Protein AF-A0A9D6GE41-F1 (afdb_monomer_lite)

Sequence (84 aa):
VPDDAVADVGSRIGVLDFVSHSYCRPRHPPEWPYNLYAMVHGRDRGEVEQKVETIAHLLGPRDRGHKVLYSTHILKKTGLRLVD

pLDDT: mean 96.67, std 3.13, range [73.38, 98.56]

Foldseek 3Di:
DDPVCQVVLQVVLCPPPQWPHWAADDADPDVGRDGIDTDGDDPDDVRSVVSVVVSCVSCPVVCPDDDDDDDPDDPDDDDDDDDD

Radius of gyration: 14.63 Å; chains: 1; bounding box: 40×32×35 Å

Structure (mmCIF, N/CA/C/O backbone):
data_AF-A0A9D6GE41-F1
#
_entry.id   AF-A0A9D6GE41-F1
#
loop_
_atom_site.group_PDB
_atom_site.id
_atom_site.type_symbol
_atom_site.label_atom_id
_atom_site.label_alt_id
_atom_site.label_comp_id
_atom_site.label_asym_id
_atom_site.label_entity_id
_atom_site.label_seq_id
_atom_site.pdbx_PDB_ins_code
_atom_site.Cartn_x
_atom_site.Cartn_y
_atom_site.Cartn_z
_atom_site.occupancy
_atom_site.B_iso_or_equiv
_atom_site.auth_seq_id
_atom_site.auth_comp_id
_atom_site.auth_asym_id
_atom_site.auth_atom_id
_atom_site.pdbx_PDB_model_num
ATOM 1 N N . VAL A 1 1 ? 3.161 -5.271 -8.747 1.00 97.25 1 VAL A N 1
ATOM 2 C CA . VAL A 1 1 ? 2.978 -4.341 -9.891 1.00 97.25 1 VAL A CA 1
ATOM 3 C C . VAL A 1 1 ? 4.129 -4.500 -10.880 1.00 97.25 1 VAL A C 1
ATOM 5 O O . VAL A 1 1 ? 5.233 -4.710 -10.391 1.00 97.25 1 VAL A O 1
ATOM 8 N N . PRO A 1 2 ? 3.917 -4.453 -12.212 1.00 97.56 2 PRO A N 1
ATOM 9 C CA . PRO A 1 2 ? 4.992 -4.361 -13.211 1.00 97.56 2 PRO A CA 1
ATOM 10 C C . PRO A 1 2 ? 6.005 -3.245 -12.899 1.00 97.56 2 PRO A C 1
ATOM 12 O O . PRO A 1 2 ? 5.629 -2.217 -12.338 1.00 97.56 2 PRO A O 1
ATOM 15 N N . ASP A 1 3 ? 7.280 -3.452 -13.226 1.00 96.88 3 ASP A N 1
ATOM 16 C CA . ASP A 1 3 ? 8.355 -2.526 -12.829 1.00 96.88 3 ASP A CA 1
ATOM 17 C C . ASP A 1 3 ? 8.305 -1.188 -13.570 1.00 96.88 3 ASP A C 1
ATOM 19 O O . ASP A 1 3 ? 8.555 -0.145 -12.977 1.00 96.88 3 ASP A O 1
ATOM 23 N N . ASP A 1 4 ? 7.890 -1.207 -14.831 1.00 97.25 4 ASP A N 1
ATOM 24 C CA . ASP A 1 4 ? 7.664 -0.030 -15.672 1.00 97.25 4 ASP A CA 1
ATOM 25 C C . ASP A 1 4 ? 6.470 0.824 -15.215 1.00 97.25 4 ASP A C 1
ATOM 27 O O . ASP A 1 4 ? 6.423 2.023 -15.475 1.00 97.25 4 ASP A O 1
ATOM 31 N N . ALA A 1 5 ? 5.515 0.227 -14.500 1.00 97.44 5 ALA A N 1
ATOM 32 C CA . ALA A 1 5 ? 4.299 0.905 -14.063 1.00 97.44 5 ALA A CA 1
ATOM 33 C C . ALA A 1 5 ? 4.325 1.376 -12.600 1.00 97.44 5 ALA A C 1
ATOM 35 O O . ALA A 1 5 ? 3.454 2.149 -12.201 1.00 97.44 5 ALA A O 1
ATOM 36 N N . VAL A 1 6 ? 5.277 0.907 -11.781 1.00 97.56 6 VAL A N 1
ATOM 37 C CA . VAL A 1 6 ? 5.242 1.086 -10.315 1.00 97.56 6 VAL A CA 1
ATOM 38 C C . VAL A 1 6 ? 5.233 2.553 -9.881 1.00 97.56 6 VAL A C 1
ATOM 40 O O . VAL A 1 6 ? 4.530 2.900 -8.934 1.00 97.56 6 VAL A O 1
ATOM 43 N N . ALA A 1 7 ? 5.968 3.416 -10.586 1.00 96.88 7 ALA A N 1
ATOM 44 C CA . ALA A 1 7 ? 6.052 4.838 -10.266 1.00 96.88 7 ALA A CA 1
ATOM 45 C C . ALA A 1 7 ? 4.734 5.580 -10.554 1.00 96.88 7 ALA A C 1
ATOM 47 O O . ALA A 1 7 ? 4.257 6.343 -9.710 1.00 96.88 7 ALA A O 1
ATOM 48 N N . ASP A 1 8 ? 4.120 5.316 -11.712 1.00 97.44 8 ASP A N 1
ATOM 49 C CA . ASP A 1 8 ? 2.833 5.904 -12.104 1.00 97.44 8 ASP A CA 1
ATOM 50 C C . ASP A 1 8 ? 1.716 5.491 -11.139 1.00 97.44 8 ASP A C 1
ATOM 52 O O . ASP A 1 8 ? 1.080 6.333 -10.500 1.00 97.44 8 ASP A O 1
ATOM 56 N N . VAL A 1 9 ? 1.514 4.181 -10.960 1.00 97.25 9 VAL A N 1
ATOM 57 C CA . VAL A 1 9 ? 0.426 3.700 -10.099 1.00 97.25 9 VAL A CA 1
ATOM 58 C C . VAL A 1 9 ? 0.677 4.050 -8.636 1.00 97.25 9 VAL A C 1
ATOM 60 O O . VAL A 1 9 ? -0.270 4.352 -7.916 1.00 97.25 9 VAL A O 1
ATOM 63 N N . GLY A 1 10 ? 1.941 4.071 -8.201 1.00 97.81 10 GLY A N 1
ATOM 64 C CA . GLY A 1 10 ? 2.314 4.490 -6.855 1.00 97.81 10 GLY A CA 1
ATOM 65 C C . GLY A 1 10 ? 1.900 5.931 -6.573 1.00 97.81 10 GLY A C 1
ATOM 66 O O . GLY A 1 10 ? 1.340 6.198 -5.510 1.00 97.81 10 GLY A O 1
ATOM 67 N N . SER A 1 11 ? 2.089 6.827 -7.546 1.00 97.69 11 SER A N 1
ATOM 68 C CA . SER A 1 11 ? 1.676 8.233 -7.454 1.00 97.69 11 SER A CA 1
ATOM 69 C C . SER A 1 11 ? 0.151 8.372 -7.420 1.00 97.69 11 SER A C 1
ATOM 71 O O . SER A 1 11 ? -0.384 9.089 -6.580 1.00 97.69 11 SER A O 1
ATOM 73 N N . ARG A 1 12 ? -0.565 7.623 -8.269 1.00 97.94 12 ARG A N 1
ATOM 74 C CA . ARG A 1 12 ? -2.041 7.608 -8.306 1.00 97.94 12 ARG A CA 1
ATOM 75 C C . ARG A 1 12 ? -2.668 7.066 -7.020 1.00 97.94 12 ARG A C 1
ATOM 77 O O . ARG A 1 12 ? -3.685 7.583 -6.580 1.00 97.94 12 ARG A O 1
ATOM 84 N N . ILE A 1 13 ? -2.066 6.047 -6.406 1.00 98.06 13 ILE A N 1
ATOM 85 C CA . ILE A 1 13 ? -2.500 5.537 -5.096 1.00 98.06 13 ILE A CA 1
ATOM 86 C C . ILE A 1 13 ? -2.179 6.543 -3.988 1.00 98.06 13 ILE A C 1
ATOM 88 O O . ILE A 1 13 ? -2.974 6.722 -3.074 1.00 98.06 13 ILE A O 1
ATOM 92 N N . GLY A 1 14 ? -1.017 7.196 -4.059 1.00 97.81 14 GLY A N 1
ATOM 93 C CA . GLY A 1 14 ? -0.547 8.112 -3.021 1.00 97.81 14 GLY A CA 1
ATOM 94 C C . GLY A 1 14 ? -1.385 9.381 -2.855 1.00 97.81 14 GLY A C 1
ATOM 95 O O . GLY A 1 14 ? -1.287 10.014 -1.812 1.00 97.81 14 GLY A O 1
ATOM 96 N N . VAL A 1 15 ? -2.203 9.747 -3.849 1.00 97.56 15 VAL A N 1
ATOM 97 C CA . VAL A 1 15 ? -3.125 10.896 -3.770 1.00 97.56 15 VAL A CA 1
ATOM 98 C C . VAL A 1 15 ? -4.519 10.532 -3.251 1.00 97.56 15 VAL A C 1
ATOM 100 O O . VAL A 1 15 ? -5.356 11.419 -3.099 1.00 97.56 15 VAL A O 1
ATOM 103 N N . LEU A 1 16 ? -4.795 9.248 -3.000 1.00 98.31 16 LEU A N 1
ATOM 104 C CA . LEU A 1 16 ? -6.051 8.827 -2.384 1.00 98.31 16 LEU A CA 1
ATOM 105 C C . LEU A 1 16 ? -6.085 9.327 -0.934 1.00 98.31 16 LEU A C 1
ATOM 107 O O . LEU A 1 16 ? -5.141 9.118 -0.177 1.00 98.31 16 LEU A O 1
ATOM 111 N N . ASP A 1 17 ? -7.189 9.950 -0.535 1.00 98.00 17 ASP A N 1
ATOM 112 C CA . ASP A 1 17 ? -7.391 10.550 0.791 1.00 98.00 17 ASP A 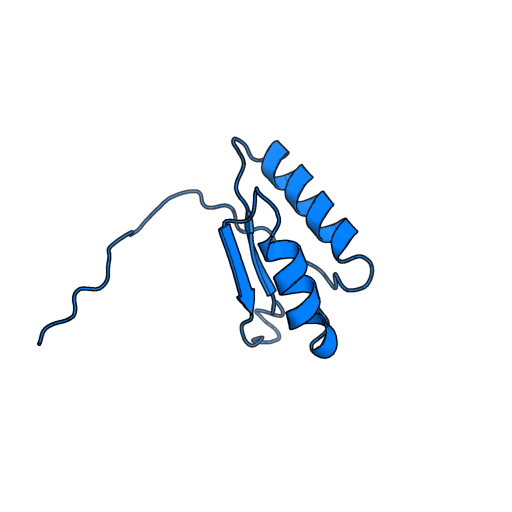CA 1
ATOM 113 C C . ASP A 1 17 ? -7.210 9.556 1.953 1.00 98.00 17 ASP A C 1
ATOM 115 O O . ASP A 1 17 ? -6.780 9.926 3.046 1.00 98.00 17 ASP A O 1
ATOM 119 N N . PHE A 1 18 ? -7.491 8.276 1.713 1.00 98.06 18 PHE A N 1
ATOM 120 C CA . PHE A 1 18 ? -7.317 7.193 2.677 1.00 98.06 18 PHE A CA 1
ATOM 121 C C . PHE A 1 18 ? -5.933 6.521 2.656 1.00 98.06 18 PHE A C 1
ATOM 123 O O . PHE A 1 18 ? -5.732 5.531 3.368 1.00 98.06 18 PHE A O 1
ATOM 130 N N . VAL A 1 19 ? -4.974 7.032 1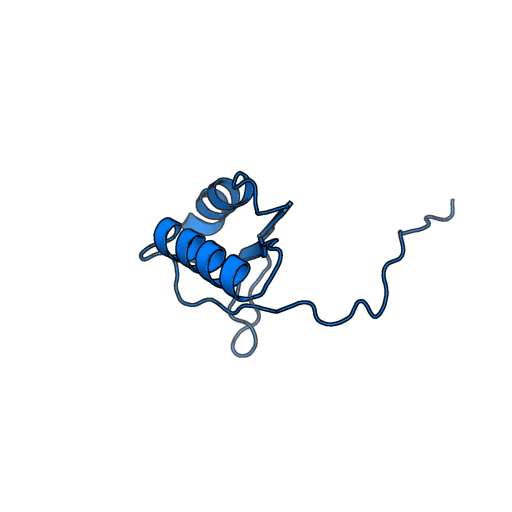.877 1.00 98.56 19 VAL A N 1
ATOM 131 C CA . VAL A 1 19 ? -3.592 6.535 1.812 1.00 98.56 19 VAL A CA 1
ATOM 132 C C . VAL A 1 19 ? -2.636 7.598 2.344 1.00 98.56 19 VAL A C 1
ATOM 134 O O . VAL A 1 19 ? -2.520 8.675 1.776 1.00 98.56 19 VAL A O 1
ATOM 137 N N . SER A 1 20 ? -1.887 7.296 3.412 1.00 97.88 20 SER A N 1
ATOM 138 C CA . SER A 1 20 ? -0.923 8.274 3.950 1.00 97.88 20 SER A CA 1
ATOM 139 C C . SER A 1 20 ? 0.468 8.193 3.326 1.00 97.88 20 SER A C 1
ATOM 141 O O . SER A 1 20 ? 1.191 9.182 3.311 1.00 97.88 20 SER A O 1
ATOM 143 N N . HIS A 1 21 ? 0.873 7.013 2.853 1.00 97.00 21 HIS A N 1
ATOM 144 C CA . HIS A 1 21 ? 2.171 6.797 2.216 1.00 97.00 21 HIS A CA 1
ATOM 145 C C . HIS A 1 21 ? 2.032 5.746 1.122 1.00 97.00 21 HIS A C 1
ATOM 147 O O . HIS A 1 21 ? 1.412 4.706 1.345 1.00 97.00 21 HIS A O 1
ATOM 153 N N . SER A 1 22 ? 2.673 5.992 -0.016 1.00 98.25 22 SER A N 1
ATOM 154 C CA . SER A 1 22 ? 2.816 5.049 -1.121 1.00 98.25 22 SER A CA 1
ATOM 155 C C . SER A 1 22 ? 4.287 5.011 -1.515 1.00 98.25 22 SER A C 1
ATOM 157 O O . SER A 1 22 ? 4.883 6.057 -1.771 1.00 98.25 22 SER A O 1
ATOM 159 N N . TYR A 1 23 ? 4.915 3.838 -1.477 1.00 97.81 23 TYR A N 1
ATOM 160 C CA . TYR A 1 23 ? 6.351 3.721 -1.723 1.00 97.81 23 TYR A CA 1
ATOM 161 C C . TYR A 1 23 ? 6.740 2.399 -2.379 1.00 97.81 23 TYR A C 1
ATOM 163 O O . TYR A 1 23 ? 6.080 1.370 -2.230 1.00 97.81 23 TYR A O 1
ATOM 171 N N . CYS A 1 24 ? 7.862 2.445 -3.096 1.00 97.62 24 CYS A N 1
ATOM 172 C CA . CYS A 1 24 ? 8.461 1.294 -3.756 1.00 97.62 24 CYS A CA 1
ATOM 173 C C . CYS A 1 24 ? 9.593 0.690 -2.906 1.00 97.62 24 CYS A C 1
ATOM 175 O O . CYS A 1 24 ? 10.336 1.404 -2.215 1.00 97.62 24 CYS A O 1
ATOM 177 N N . ARG A 1 25 ? 9.729 -0.638 -2.963 1.00 97.75 25 ARG A N 1
ATOM 178 C CA . ARG A 1 25 ? 10.882 -1.391 -2.445 1.00 97.75 25 ARG A CA 1
ATOM 179 C C . ARG A 1 25 ? 11.284 -2.491 -3.436 1.00 97.75 25 ARG A C 1
ATOM 181 O O . ARG A 1 25 ? 10.419 -2.985 -4.162 1.00 97.75 25 ARG A O 1
ATOM 188 N N . PRO A 1 26 ? 12.564 -2.908 -3.451 1.00 96.88 26 PRO A N 1
ATOM 189 C CA . PRO A 1 26 ? 12.987 -4.108 -4.166 1.00 96.88 26 PRO A CA 1
ATOM 190 C C . PRO A 1 26 ? 12.203 -5.348 -3.718 1.00 96.88 26 PRO A C 1
ATOM 192 O O . PRO A 1 26 ? 11.784 -5.448 -2.564 1.00 96.88 26 PRO A O 1
ATOM 195 N N . ARG A 1 27 ? 12.017 -6.303 -4.634 1.00 97.00 27 ARG A N 1
ATOM 196 C CA . ARG A 1 27 ? 11.438 -7.614 -4.312 1.00 97.00 27 ARG A CA 1
ATOM 197 C C . ARG A 1 27 ? 12.508 -8.545 -3.753 1.00 97.00 27 ARG A C 1
ATOM 199 O O . ARG A 1 27 ? 13.672 -8.441 -4.131 1.00 97.00 27 ARG A O 1
ATOM 206 N N . HIS A 1 28 ? 12.073 -9.514 -2.958 1.00 97.06 28 HIS A N 1
ATOM 207 C CA . HIS A 1 28 ? 12.908 -10.600 -2.448 1.00 97.06 28 HIS A CA 1
ATOM 208 C C . HIS A 1 28 ? 12.237 -11.948 -2.753 1.00 97.06 28 HIS A C 1
ATOM 210 O O . HIS A 1 28 ? 11.601 -12.522 -1.874 1.00 97.06 28 HIS A O 1
ATOM 216 N N . PRO A 1 29 ? 12.261 -12.416 -4.012 1.00 94.50 29 PRO A N 1
ATOM 217 C CA . PRO A 1 29 ? 11.658 -13.693 -4.371 1.00 94.50 29 PRO A CA 1
ATOM 218 C C . PRO A 1 29 ? 12.506 -14.889 -3.880 1.00 94.50 29 PRO A C 1
ATOM 220 O O . PRO A 1 29 ? 13.733 -14.784 -3.883 1.00 94.50 29 PRO A O 1
ATOM 223 N N . PRO A 1 30 ? 11.869 -16.038 -3.578 1.00 95.31 30 PRO A N 1
ATOM 224 C CA . PRO A 1 30 ? 10.427 -16.284 -3.702 1.00 95.31 30 PRO A CA 1
ATOM 225 C C . PRO A 1 30 ? 9.576 -15.754 -2.535 1.00 95.31 30 PRO A C 1
ATOM 227 O O . PRO A 1 30 ? 8.363 -15.632 -2.689 1.00 95.31 30 PRO A O 1
ATOM 230 N N . GLU A 1 31 ? 10.168 -15.418 -1.390 1.00 96.94 31 GLU A N 1
ATOM 231 C CA . GLU A 1 31 ? 9.446 -15.186 -0.133 1.00 96.94 31 GLU A CA 1
ATOM 232 C C . GLU A 1 31 ? 8.586 -13.914 -0.146 1.00 96.94 31 GLU A C 1
ATOM 234 O O . GLU A 1 31 ? 7.528 -13.867 0.487 1.00 96.94 31 GLU A O 1
ATOM 239 N N . TRP A 1 32 ? 9.027 -12.872 -0.857 1.00 97.38 32 TRP A N 1
ATOM 240 C CA . TRP A 1 32 ? 8.403 -11.551 -0.831 1.00 97.38 32 TRP A CA 1
ATOM 241 C C . TRP A 1 32 ? 8.387 -10.855 -2.209 1.00 97.38 32 TRP A C 1
ATOM 243 O O . TRP A 1 32 ? 9.240 -10.014 -2.517 1.00 97.38 32 TRP A O 1
ATOM 253 N N . PRO A 1 33 ? 7.392 -11.160 -3.065 1.00 96.81 33 PRO A N 1
ATOM 254 C CA . PRO A 1 33 ? 7.309 -10.649 -4.438 1.00 96.81 33 PRO A CA 1
ATOM 255 C C . PRO A 1 33 ? 6.674 -9.244 -4.569 1.00 96.81 33 PRO A C 1
ATOM 257 O O . PRO A 1 33 ? 6.352 -8.810 -5.679 1.00 96.81 33 PRO A O 1
ATOM 260 N N . TYR A 1 34 ? 6.481 -8.509 -3.468 1.00 98.12 34 TYR A N 1
ATOM 261 C CA . TYR A 1 34 ? 5.789 -7.214 -3.465 1.00 98.12 34 TYR A CA 1
ATOM 262 C C . TYR A 1 34 ? 6.762 -6.042 -3.632 1.00 98.12 34 TYR A C 1
ATOM 264 O O . TYR A 1 34 ? 7.718 -5.905 -2.869 1.00 98.12 34 TYR A O 1
ATOM 272 N N . ASN A 1 35 ? 6.493 -5.174 -4.612 1.00 98.00 35 ASN A N 1
ATOM 273 C CA . ASN A 1 35 ? 7.308 -3.988 -4.898 1.00 98.00 35 ASN A CA 1
ATOM 274 C C . ASN A 1 35 ? 6.618 -2.647 -4.607 1.00 98.00 35 ASN A C 1
ATOM 276 O O . ASN A 1 35 ?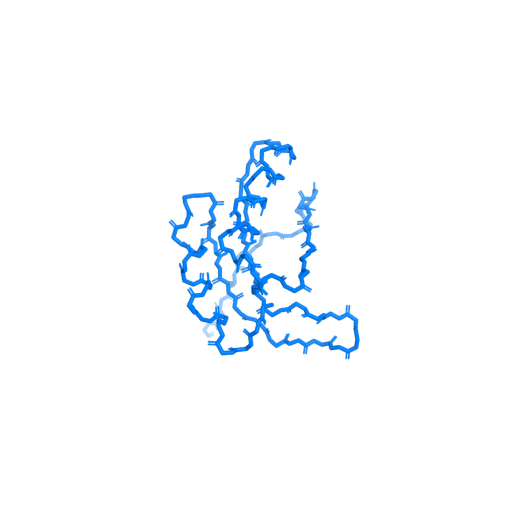 7.299 -1.630 -4.579 1.00 98.00 35 ASN A O 1
ATOM 280 N N . LEU A 1 36 ? 5.302 -2.628 -4.380 1.00 98.44 36 LEU A N 1
ATOM 281 C CA . LEU A 1 36 ? 4.532 -1.421 -4.072 1.00 98.44 36 LEU A CA 1
ATOM 282 C C . LEU A 1 36 ? 3.820 -1.584 -2.732 1.00 98.44 36 LEU A C 1
ATOM 284 O O . LEU A 1 36 ? 3.163 -2.596 -2.499 1.00 98.44 36 LEU A O 1
ATOM 288 N N . TYR A 1 37 ? 3.950 -0.575 -1.880 1.00 98.56 37 TYR A N 1
ATOM 289 C CA . TYR A 1 37 ? 3.431 -0.559 -0.520 1.00 98.56 37 TYR A CA 1
ATOM 290 C C . TYR A 1 37 ? 2.585 0.693 -0.345 1.00 98.56 37 TYR A C 1
ATOM 292 O O . TYR A 1 37 ? 3.046 1.787 -0.664 1.00 98.56 37 TYR A O 1
ATOM 300 N N . ALA A 1 38 ? 1.373 0.534 0.182 1.00 98.44 38 ALA A N 1
ATOM 301 C CA . ALA A 1 38 ? 0.463 1.634 0.475 1.00 98.44 38 ALA A CA 1
ATOM 302 C C . ALA A 1 38 ? -0.067 1.510 1.908 1.00 98.44 38 ALA A C 1
ATOM 304 O O . ALA A 1 38 ? -0.544 0.448 2.309 1.00 98.44 38 ALA A O 1
ATOM 305 N N . MET A 1 39 ? 0.024 2.588 2.687 1.00 98.38 39 MET A N 1
ATOM 306 C CA . MET A 1 39 ? -0.515 2.648 4.046 1.00 98.38 39 MET A CA 1
ATOM 307 C C . MET A 1 39 ? -1.970 3.120 4.005 1.00 98.38 39 MET A C 1
ATOM 309 O O . MET A 1 39 ? -2.224 4.324 3.950 1.00 98.38 39 MET A O 1
ATOM 313 N N . VAL A 1 40 ? -2.900 2.164 4.018 1.00 98.50 40 VAL A N 1
ATOM 314 C CA . VAL A 1 40 ? -4.353 2.392 3.947 1.00 98.50 40 VAL A CA 1
ATOM 315 C C . VAL A 1 40 ? -4.938 2.568 5.349 1.00 98.50 40 VAL A C 1
ATOM 317 O O . VAL A 1 40 ? -4.663 1.763 6.239 1.00 98.50 40 VAL A O 1
ATOM 320 N N . HIS A 1 41 ? -5.779 3.587 5.536 1.00 98.00 41 HIS A N 1
ATOM 321 C CA . HIS A 1 41 ? -6.486 3.855 6.795 1.00 98.00 41 HIS A CA 1
ATOM 322 C C . HIS A 1 41 ? -7.990 3.632 6.650 1.00 98.00 41 HIS A C 1
ATOM 324 O O . HIS A 1 41 ? -8.597 4.013 5.648 1.00 98.00 41 HIS A O 1
ATOM 330 N N . GLY A 1 42 ? -8.607 3.072 7.685 1.00 96.81 42 GLY A N 1
ATOM 331 C CA . GLY A 1 42 ? -10.052 2.902 7.819 1.00 96.81 42 GLY A CA 1
ATOM 332 C C . GLY A 1 42 ? -10.419 2.709 9.288 1.00 96.81 42 GLY A C 1
ATOM 333 O O . GLY A 1 42 ? -9.539 2.454 10.114 1.00 96.81 42 GLY A O 1
ATOM 334 N N . ARG A 1 43 ? -11.698 2.873 9.631 1.00 96.50 43 ARG A N 1
ATOM 335 C CA . ARG A 1 43 ? -12.176 2.757 11.021 1.00 96.50 43 ARG A CA 1
ATOM 336 C C . ARG A 1 43 ? -12.300 1.308 11.476 1.00 96.50 43 ARG A C 1
ATOM 338 O O . ARG A 1 43 ? -12.143 1.017 12.656 1.00 96.50 43 ARG A O 1
ATOM 345 N N . ASP A 1 44 ? -12.558 0.414 10.533 1.00 96.94 44 ASP A N 1
ATOM 346 C CA . ASP A 1 44 ? -12.652 -1.019 10.745 1.00 96.94 44 ASP A CA 1
ATOM 347 C C . ASP A 1 44 ? -12.089 -1.784 9.541 1.00 96.94 44 ASP A C 1
ATOM 349 O O . ASP A 1 44 ? -11.656 -1.212 8.535 1.00 96.94 44 ASP A O 1
ATOM 353 N N . ARG A 1 45 ? -12.066 -3.109 9.672 1.00 97.19 45 ARG A N 1
ATOM 354 C CA . ARG A 1 45 ? -11.515 -3.996 8.653 1.00 97.19 45 ARG A CA 1
ATOM 355 C C . ARG A 1 45 ? -12.319 -3.983 7.350 1.00 97.19 45 ARG A C 1
ATOM 357 O O . ARG A 1 45 ? -11.699 -4.040 6.294 1.00 97.19 45 ARG A O 1
ATOM 364 N N . GLY A 1 46 ? -13.645 -3.880 7.419 1.00 98.31 46 GLY A N 1
ATOM 365 C CA . GLY A 1 46 ? -14.498 -3.863 6.231 1.00 98.31 46 GLY A CA 1
ATOM 366 C C . GLY A 1 46 ? -14.287 -2.597 5.403 1.00 98.31 46 GLY A C 1
ATOM 367 O O . GLY A 1 46 ? -14.162 -2.666 4.184 1.00 98.31 46 GLY A O 1
ATOM 368 N N . GLU A 1 47 ? -14.144 -1.445 6.060 1.00 98.25 47 GLU A N 1
ATOM 369 C CA . GLU A 1 47 ? -13.798 -0.189 5.390 1.00 98.25 47 GLU A CA 1
ATOM 370 C C . GLU A 1 47 ? -12.426 -0.274 4.699 1.00 98.25 47 GLU A C 1
ATOM 372 O O . GLU A 1 47 ? -12.264 0.185 3.567 1.00 98.25 47 GLU A O 1
ATOM 377 N N . VAL A 1 48 ? -11.429 -0.883 5.355 1.00 98.38 48 VAL A N 1
ATOM 378 C CA . VAL A 1 48 ? -10.106 -1.103 4.748 1.00 98.38 48 VAL A CA 1
ATOM 379 C C . VAL A 1 48 ? -10.202 -2.037 3.542 1.00 98.38 48 VAL A C 1
ATOM 381 O O . VAL A 1 48 ? -9.578 -1.757 2.523 1.00 98.38 48 VAL A O 1
ATOM 384 N N . GLU A 1 49 ? -10.982 -3.114 3.622 1.00 98.38 49 GLU A N 1
ATOM 385 C CA . GLU A 1 49 ? -11.174 -4.060 2.514 1.00 98.38 49 GLU A CA 1
ATOM 386 C C . GLU A 1 49 ? -11.811 -3.377 1.290 1.00 98.38 49 GLU A C 1
ATOM 388 O O . GLU A 1 49 ? -11.263 -3.482 0.195 1.00 98.38 49 GLU A O 1
ATOM 393 N N . GLN A 1 50 ? -12.847 -2.551 1.473 1.00 98.56 50 GLN A N 1
ATOM 394 C CA . GLN A 1 50 ? -13.453 -1.754 0.388 1.00 98.56 50 GLN A CA 1
ATOM 395 C C . GLN A 1 50 ? -12.455 -0.779 -0.267 1.00 98.56 50 GLN A C 1
ATOM 397 O O . GLN A 1 50 ? -12.429 -0.583 -1.487 1.00 98.56 50 GLN A O 1
ATOM 402 N N . LYS A 1 51 ? -11.590 -0.156 0.540 1.00 98.56 51 LYS A N 1
ATOM 403 C CA . LYS A 1 51 ? -10.527 0.736 0.052 1.00 98.56 51 LYS A CA 1
ATOM 404 C C . LYS A 1 51 ? -9.438 -0.026 -0.703 1.00 98.56 51 LYS A C 1
ATOM 406 O O . LYS A 1 51 ? -8.947 0.455 -1.724 1.00 98.56 51 LYS A O 1
ATOM 411 N N . VAL A 1 52 ? -9.080 -1.223 -0.242 1.00 98.38 52 VAL A N 1
ATOM 412 C CA . VAL A 1 52 ? -8.149 -2.119 -0.943 1.00 98.38 52 VAL A CA 1
ATOM 413 C C . VAL A 1 52 ? -8.737 -2.571 -2.279 1.00 98.38 52 VAL A C 1
ATOM 415 O O . VAL A 1 52 ? -8.029 -2.525 -3.281 1.00 98.38 52 VAL A O 1
ATOM 418 N N . GLU A 1 53 ? -10.026 -2.907 -2.339 1.00 98.25 53 GLU A N 1
ATOM 419 C CA . GLU A 1 53 ? -10.718 -3.202 -3.601 1.00 98.25 53 GLU A CA 1
ATOM 420 C C . GLU A 1 53 ? -10.688 -2.006 -4.556 1.00 98.25 53 GLU A C 1
ATOM 422 O O . GLU A 1 53 ? -10.409 -2.163 -5.743 1.00 98.25 53 GLU A O 1
ATOM 427 N N . THR A 1 54 ? -10.893 -0.789 -4.048 1.00 98.19 54 THR A N 1
ATOM 428 C CA . THR A 1 54 ? -10.767 0.440 -4.851 1.00 98.19 54 THR A CA 1
ATOM 429 C C . THR A 1 54 ? -9.366 0.574 -5.455 1.00 98.19 54 THR A C 1
ATOM 431 O O . THR A 1 54 ? -9.224 0.877 -6.641 1.00 98.19 54 THR A O 1
ATOM 434 N N . ILE A 1 55 ? -8.319 0.298 -4.670 1.00 98.25 55 ILE A N 1
ATOM 435 C CA . ILE A 1 55 ? -6.931 0.293 -5.149 1.00 98.25 55 ILE A CA 1
ATOM 436 C C . ILE A 1 55 ? -6.718 -0.810 -6.197 1.00 98.25 55 ILE A C 1
ATOM 438 O O . ILE A 1 55 ? -6.133 -0.544 -7.247 1.00 98.25 55 ILE A O 1
ATOM 442 N N . ALA A 1 56 ? -7.204 -2.028 -5.952 1.00 97.88 56 ALA A N 1
ATOM 443 C CA . ALA A 1 56 ? -7.080 -3.147 -6.885 1.00 97.88 56 ALA A CA 1
ATOM 444 C C . ALA A 1 56 ? -7.755 -2.833 -8.232 1.00 97.88 56 ALA A C 1
ATOM 446 O O . ALA A 1 56 ? -7.145 -3.012 -9.287 1.00 97.88 56 ALA A O 1
ATOM 447 N N . HIS A 1 57 ? -8.959 -2.251 -8.213 1.00 97.75 57 HIS A N 1
ATOM 448 C CA . HIS A 1 57 ? -9.642 -1.770 -9.416 1.00 97.75 57 HIS A CA 1
ATOM 449 C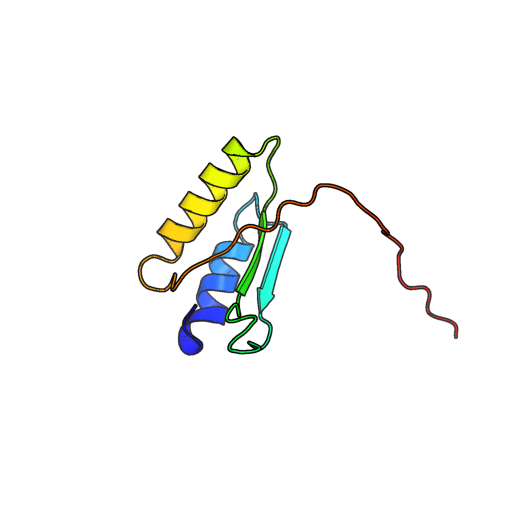 C . HIS A 1 57 ? -8.852 -0.670 -10.141 1.00 97.75 57 HIS A C 1
ATOM 451 O O . HIS A 1 57 ? -8.736 -0.703 -11.366 1.00 97.75 57 HIS A O 1
ATOM 457 N N . LEU A 1 58 ? -8.256 0.276 -9.406 1.00 96.94 58 LEU A N 1
ATOM 458 C CA . LEU A 1 58 ? -7.418 1.340 -9.973 1.00 96.94 58 LEU A CA 1
ATOM 459 C C . LEU A 1 58 ? -6.171 0.787 -10.686 1.00 96.94 58 LEU A C 1
ATOM 461 O O . LEU A 1 58 ? -5.745 1.336 -11.712 1.00 96.94 58 LEU A O 1
ATOM 465 N N . LEU A 1 59 ? -5.584 -0.283 -10.143 1.00 96.88 59 LEU A N 1
ATOM 466 C CA . LEU A 1 59 ? -4.429 -0.979 -10.715 1.00 96.88 59 LEU A CA 1
ATOM 467 C C . LEU A 1 59 ? -4.827 -1.843 -11.916 1.00 96.88 59 LEU A C 1
ATOM 469 O O . LEU A 1 59 ? -4.053 -1.956 -12.875 1.00 96.88 59 LEU A O 1
ATOM 473 N N . GLY A 1 60 ? -6.019 -2.439 -11.870 1.00 96.75 60 GLY A N 1
ATOM 474 C CA . GLY A 1 60 ? -6.550 -3.331 -12.892 1.00 96.75 60 GLY A CA 1
ATOM 475 C C . GLY A 1 60 ? -5.563 -4.464 -13.212 1.00 96.75 60 GLY A C 1
ATOM 476 O O . GLY A 1 60 ? -5.054 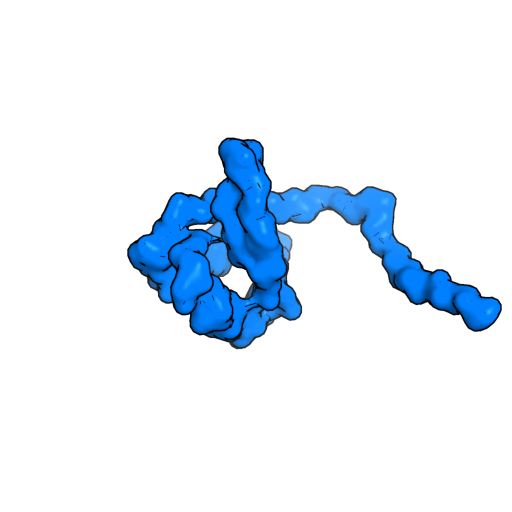-5.102 -12.294 1.00 96.75 60 GLY A O 1
ATOM 477 N N . PRO A 1 61 ? -5.194 -4.690 -14.487 1.00 97.06 61 PRO A N 1
ATOM 478 C CA . PRO A 1 61 ? -4.298 -5.788 -14.877 1.00 97.06 61 PRO A CA 1
ATOM 479 C C . PRO A 1 61 ? -2.858 -5.638 -14.351 1.00 97.06 61 PRO A C 1
ATOM 481 O O . PRO A 1 61 ? -2.038 -6.547 -14.487 1.00 97.06 61 PRO A O 1
ATOM 484 N N . ARG A 1 62 ? -2.513 -4.477 -13.779 1.00 97.31 62 ARG A N 1
ATOM 485 C CA . ARG A 1 62 ? -1.208 -4.238 -13.148 1.00 97.31 62 ARG A CA 1
ATOM 486 C C . ARG A 1 62 ? -1.159 -4.771 -11.716 1.00 97.31 62 ARG A C 1
ATOM 488 O O . ARG A 1 62 ? -0.056 -4.911 -11.173 1.00 97.31 62 ARG A O 1
ATOM 495 N N . ASP A 1 63 ? -2.306 -5.074 -11.111 1.00 97.25 63 ASP A N 1
ATOM 496 C CA . ASP A 1 63 ? -2.347 -5.846 -9.878 1.00 97.25 63 ASP A CA 1
ATOM 497 C C . ASP A 1 63 ? -2.032 -7.312 -10.204 1.00 97.25 63 ASP A C 1
ATOM 499 O O . ASP A 1 63 ? -2.831 -8.035 -10.791 1.00 97.25 63 ASP A O 1
ATOM 503 N N . ARG A 1 64 ? -0.813 -7.737 -9.858 1.00 95.88 64 ARG A N 1
ATOM 504 C CA . ARG A 1 64 ? -0.340 -9.122 -10.034 1.00 95.88 64 ARG A CA 1
ATOM 505 C C . ARG A 1 64 ? -0.507 -9.946 -8.751 1.00 95.88 64 ARG A C 1
ATOM 507 O O . ARG A 1 64 ? 0.152 -10.971 -8.602 1.00 95.88 64 ARG A O 1
ATOM 514 N N . GLY A 1 65 ? -1.327 -9.466 -7.820 1.00 95.00 65 GLY A N 1
ATOM 515 C CA . GLY A 1 65 ? -1.512 -10.021 -6.489 1.00 95.00 65 GLY A CA 1
ATOM 516 C C . GLY A 1 65 ? -1.045 -9.046 -5.411 1.00 95.00 65 GLY A C 1
ATOM 517 O O . GLY A 1 65 ? 0.022 -8.428 -5.512 1.00 95.00 65 GLY A O 1
ATOM 518 N N . HIS A 1 66 ? -1.834 -8.959 -4.344 1.00 97.38 66 HIS A N 1
ATOM 519 C CA . HIS A 1 66 ? -1.565 -8.129 -3.179 1.00 97.38 66 HIS A CA 1
ATOM 520 C C . HIS A 1 66 ? -1.830 -8.905 -1.884 1.00 97.38 66 HIS A C 1
ATOM 522 O O . HIS A 1 66 ? -2.522 -9.922 -1.865 1.00 97.38 66 HIS A O 1
ATOM 528 N N . LYS A 1 67 ? -1.270 -8.407 -0.781 1.00 97.62 67 LYS A N 1
ATOM 529 C CA . LYS A 1 67 ? -1.525 -8.914 0.567 1.00 97.62 67 LYS A CA 1
ATOM 530 C C . LYS A 1 67 ? -1.733 -7.743 1.511 1.00 97.62 67 LYS A C 1
ATOM 532 O O . LYS A 1 67 ? -0.919 -6.822 1.539 1.00 97.62 67 LYS A O 1
ATOM 537 N N . VAL A 1 68 ? -2.795 -7.807 2.308 1.00 97.88 68 VAL A N 1
ATOM 538 C CA . VAL A 1 68 ? -3.066 -6.816 3.352 1.00 97.88 68 VAL A CA 1
ATOM 539 C C . VAL A 1 68 ? -2.391 -7.255 4.649 1.00 97.88 68 VAL A C 1
ATOM 541 O O . VAL A 1 68 ? -2.557 -8.390 5.099 1.00 97.88 68 VAL A O 1
ATOM 544 N N . LEU A 1 69 ? -1.613 -6.353 5.247 1.00 97.56 69 LEU A N 1
ATOM 545 C CA . LEU A 1 69 ? -0.981 -6.547 6.551 1.00 97.56 69 LEU A CA 1
ATOM 546 C C . LEU A 1 69 ? -1.666 -5.631 7.567 1.00 97.56 69 LEU A C 1
ATOM 548 O O . LEU A 1 69 ? -1.340 -4.450 7.667 1.00 97.56 69 LEU A O 1
ATOM 552 N N . TYR A 1 70 ? -2.635 -6.168 8.308 1.00 97.00 70 TYR A N 1
ATOM 553 C CA . TYR A 1 70 ? -3.353 -5.397 9.321 1.00 97.00 70 TYR A CA 1
ATOM 554 C C . TYR A 1 70 ? -2.457 -5.129 10.531 1.00 97.00 70 TYR A C 1
ATOM 556 O O . TYR A 1 70 ? -1.940 -6.053 11.160 1.00 97.00 70 TYR A O 1
ATOM 564 N N . SER A 1 71 ? -2.306 -3.856 10.886 1.00 93.81 71 SER A N 1
ATOM 565 C CA . SER A 1 71 ? -1.651 -3.463 12.130 1.00 93.81 71 SER A CA 1
ATOM 566 C C . SER A 1 71 ? -2.561 -3.799 13.309 1.00 93.81 71 SER A C 1
ATOM 568 O O . SER A 1 71 ? -3.584 -3.150 13.503 1.00 93.81 71 SER A O 1
ATOM 570 N N . THR A 1 72 ? -2.193 -4.800 14.106 1.00 93.50 72 THR A N 1
ATOM 571 C CA . THR A 1 72 ? -2.963 -5.203 15.297 1.00 93.50 72 THR A CA 1
ATOM 572 C C . THR A 1 72 ? -2.449 -4.556 16.577 1.00 93.50 72 THR A C 1
ATOM 574 O O . THR A 1 72 ? -3.221 -4.259 17.478 1.00 93.50 72 THR A O 1
ATOM 577 N N . HIS A 1 73 ? -1.132 -4.361 16.669 1.00 95.94 73 HIS A N 1
ATOM 578 C CA . HIS A 1 73 ? -0.455 -3.858 17.859 1.00 95.94 73 HIS A CA 1
ATOM 579 C C . HIS A 1 73 ? 0.753 -3.026 17.437 1.00 95.94 73 HIS A C 1
ATOM 581 O O . HIS A 1 73 ? 1.500 -3.414 16.538 1.00 95.94 73 HIS A O 1
ATOM 587 N N . ILE A 1 74 ? 0.974 -1.901 18.113 1.00 95.81 74 ILE A N 1
ATOM 588 C CA . ILE A 1 74 ? 2.199 -1.116 17.962 1.00 95.81 74 ILE A CA 1
ATOM 589 C C . ILE A 1 74 ? 3.180 -1.604 19.023 1.00 95.81 74 ILE A C 1
ATOM 591 O O . ILE A 1 74 ? 3.054 -1.255 20.192 1.00 95.81 74 ILE A O 1
ATOM 595 N N . LEU A 1 75 ? 4.163 -2.407 18.613 1.00 97.38 75 LEU A N 1
ATOM 596 C CA . LEU A 1 75 ? 5.201 -2.903 19.527 1.00 97.38 75 LEU A CA 1
ATOM 597 C C . LEU A 1 75 ? 6.216 -1.808 19.893 1.00 97.38 75 LEU A C 1
ATOM 599 O O . LEU A 1 75 ? 6.754 -1.794 20.996 1.00 97.38 75 LEU A O 1
ATOM 603 N N . LYS A 1 76 ? 6.486 -0.883 18.963 1.00 95.69 76 LYS A N 1
ATOM 604 C CA . LYS A 1 76 ? 7.372 0.270 19.161 1.00 95.69 76 LYS A CA 1
ATOM 605 C C . LYS A 1 76 ? 7.018 1.389 18.180 1.00 95.69 76 LYS A C 1
ATOM 607 O O . LYS A 1 76 ? 6.858 1.136 16.990 1.00 95.69 76 LYS A O 1
ATOM 612 N N . LYS A 1 77 ? 6.955 2.632 18.667 1.00 94.56 77 LYS A N 1
ATOM 613 C CA . LYS A 1 77 ? 6.862 3.851 17.846 1.00 94.56 77 LYS A CA 1
ATOM 614 C C . LYS A 1 77 ? 7.650 4.969 18.521 1.00 94.56 77 LYS A C 1
ATOM 616 O O . LYS A 1 77 ? 7.181 5.586 19.469 1.00 94.56 77 LYS A O 1
ATOM 621 N N . THR A 1 78 ? 8.865 5.200 18.047 1.00 95.06 78 THR A N 1
ATOM 622 C CA . THR A 1 78 ? 9.789 6.205 18.588 1.00 95.06 78 THR A CA 1
ATOM 623 C C . THR A 1 78 ? 10.439 6.955 17.433 1.00 95.06 78 THR A C 1
ATOM 625 O O . THR A 1 78 ? 10.763 6.330 16.425 1.00 95.06 78 THR A O 1
ATOM 628 N N . GLY A 1 79 ? 10.645 8.266 17.571 1.00 92.50 79 GLY A N 1
ATOM 629 C CA . GLY A 1 79 ? 11.425 9.042 16.600 1.00 92.50 79 GLY A CA 1
ATOM 630 C C . GLY A 1 79 ? 12.917 8.691 16.631 1.00 92.50 79 GLY A C 1
ATOM 631 O O . GLY A 1 79 ? 13.399 8.095 17.597 1.00 92.50 79 GLY A O 1
ATOM 632 N N . LEU A 1 80 ? 13.646 9.075 15.581 1.00 93.50 80 LEU A N 1
ATOM 633 C CA . LEU A 1 80 ? 15.108 9.006 15.544 1.00 93.50 80 LEU A CA 1
ATOM 634 C C . LEU A 1 80 ? 15.688 10.201 16.316 1.00 93.50 80 LEU A C 1
ATOM 636 O O . LEU A 1 80 ? 15.290 11.336 16.067 1.00 93.50 80 LEU A O 1
ATOM 640 N N . ARG A 1 81 ? 16.620 9.956 17.242 1.00 90.75 81 ARG A N 1
ATOM 641 C CA . ARG A 1 81 ? 17.444 11.005 17.859 1.00 90.75 81 ARG A CA 1
ATOM 642 C C . ARG A 1 81 ? 18.836 10.904 17.255 1.00 90.75 81 ARG A C 1
ATOM 644 O O . ARG A 1 81 ? 19.495 9.885 17.446 1.00 90.75 81 ARG A O 1
ATOM 651 N N . LEU A 1 82 ? 19.233 11.920 16.499 1.00 93.38 82 LEU A N 1
ATOM 652 C CA . LEU A 1 82 ? 20.611 12.068 16.050 1.00 93.38 82 LEU A CA 1
ATOM 653 C C . LEU A 1 82 ? 21.399 12.711 17.196 1.00 93.38 82 LEU A C 1
ATOM 655 O O . LEU A 1 82 ? 20.881 13.594 17.876 1.00 93.38 82 LEU A O 1
ATOM 659 N N . VAL A 1 83 ? 22.595 12.199 17.451 1.00 87.69 83 VAL A N 1
ATOM 660 C CA . VAL A 1 83 ? 23.580 12.832 18.331 1.00 87.69 83 VAL A CA 1
ATOM 661 C C . VAL A 1 83 ? 24.586 13.526 17.427 1.00 87.69 83 VAL A C 1
ATOM 663 O O . VAL A 1 83 ? 25.050 12.900 16.471 1.00 87.69 83 VAL A O 1
ATOM 666 N N . ASP A 1 84 ? 24.829 14.806 17.701 1.00 73.38 84 ASP 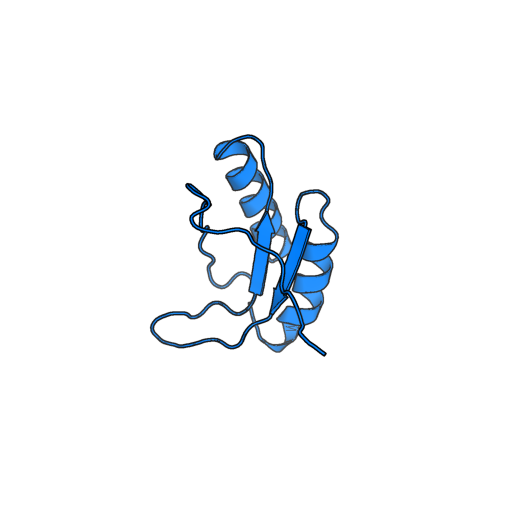A N 1
ATOM 667 C CA . ASP A 1 84 ? 25.894 15.590 17.069 1.00 73.38 84 ASP A CA 1
ATOM 668 C C . ASP A 1 84 ? 27.282 15.065 17.470 1.00 73.38 84 ASP A C 1
ATOM 670 O O . ASP A 1 84 ? 27.429 14.592 18.627 1.00 73.38 84 ASP A O 1
#

Secondary structure (DSSP, 8-state):
--TTTHHHHHHHHHTSTTEEEEEE---BTTTB---EEEEE--SSHHHHHHHHHHHHHHHGGG------------S---------